Protein AF-A0A5C6ZY28-F1 (afdb_monomer_lite)

pLDDT: mean 78.52, std 18.68, range [32.62, 96.19]

Secondary structure (DSSP, 8-state):
-HHHHHHHHHHHHHHHHHTT------------------S-HHHHHHHHHHT-TT--HHHHHHHHTT---EEEETTEEEEHHHHHHHHHHHHHH-SSHHHHHHHHHHH-GGGGGTS-TTHHHHHHHHHHTT-HHHHHHHHHHT-

Organism: NCBI:txid291190

Foldseek 3Di:
DVVVVVVVVVVVVVVVVPVPPPPPPPPDDDDDDDDDDDDQVLLVVLCVLLPPPPQDLVVQLVVQVVDPDWHDQPSDIDGSNRVSVQLLVLLLVDPALVSSVVSVCVVPVSVPVRADPVSSRSSSVSSNPPHPSVVVVVVVVVD

Radius of gyration: 19.75 Å; chains: 1; bounding box: 32×46×62 Å

Sequence (143 aa):
MKNLFLTIAIVLYSVSITAQMNFRAYKFTYKEAIETVPENRITSYSTKVISNENFKYRAFLRESRKSNEKFQIGLQNLSKKELTKLLRNCARKSKNPEEFKDYLLDSNPEFSNYFSDSHTPVLYSKFNKGTLNQYVTDLMDDW

Structure (mmCIF, N/CA/C/O backbone):
data_AF-A0A5C6ZY28-F1
#
_entry.id   AF-A0A5C6ZY28-F1
#
loop_
_atom_site.group_PDB
_atom_site.id
_atom_site.type_symbol
_atom_site.label_atom_id
_atom_site.label_alt_id
_atom_site.label_comp_id
_atom_site.label_asym_id
_atom_site.label_entity_id
_atom_site.label_seq_id
_atom_site.pdbx_PDB_ins_code
_atom_site.Cartn_x
_atom_site.Cartn_y
_atom_site.Cartn_z
_atom_site.occupancy
_atom_site.B_iso_or_equiv
_atom_site.auth_seq_id
_atom_site.auth_comp_id
_atom_site.auth_asym_id
_atom_site.auth_atom_id
_atom_site.pdbx_PDB_model_num
ATOM 1 N N . MET A 1 1 ? 1.114 31.877 -41.835 1.00 51.50 1 MET A N 1
ATOM 2 C CA . MET A 1 1 ? 0.323 31.943 -40.581 1.00 51.50 1 MET A CA 1
ATOM 3 C C . MET A 1 1 ? -0.156 30.584 -40.058 1.00 51.50 1 MET A C 1
ATOM 5 O O . MET A 1 1 ? -0.199 30.433 -38.850 1.00 51.50 1 MET A O 1
ATOM 9 N N . LYS A 1 2 ? -0.471 29.577 -40.893 1.00 53.59 2 LYS A N 1
ATOM 10 C CA . LYS A 1 2 ? -0.939 28.256 -40.407 1.00 53.59 2 LYS A CA 1
ATOM 11 C C . LYS A 1 2 ? 0.099 27.464 -39.587 1.00 53.59 2 LYS A C 1
ATOM 13 O O . LYS A 1 2 ? -0.265 26.843 -38.599 1.00 53.59 2 LYS A O 1
ATOM 18 N N . ASN A 1 3 ? 1.386 27.573 -39.922 1.00 57.28 3 ASN A N 1
ATOM 19 C CA . ASN A 1 3 ? 2.450 26.832 -39.223 1.00 57.28 3 ASN A CA 1
ATOM 20 C C . ASN A 1 3 ? 2.804 27.412 -37.842 1.00 57.28 3 ASN A C 1
ATOM 22 O O . ASN A 1 3 ? 3.494 26.756 -37.072 1.00 57.28 3 ASN A O 1
ATOM 26 N N . LEU A 1 4 ? 2.329 28.623 -37.528 1.00 61.00 4 LEU A N 1
ATOM 27 C CA . LEU A 1 4 ? 2.628 29.314 -36.270 1.00 61.00 4 LEU A CA 1
ATOM 28 C C . LEU A 1 4 ? 1.713 28.839 -35.129 1.00 61.00 4 LEU A C 1
ATOM 30 O O . LEU A 1 4 ? 2.128 28.765 -33.979 1.00 61.00 4 LEU A O 1
ATOM 34 N N . PHE A 1 5 ? 0.482 28.439 -35.456 1.00 64.88 5 PHE A N 1
ATOM 35 C CA . PHE A 1 5 ? -0.436 27.832 -34.488 1.00 64.88 5 PHE A CA 1
ATOM 36 C C . PHE A 1 5 ? 0.027 26.438 -34.057 1.00 64.88 5 PHE A C 1
ATOM 38 O O . PHE A 1 5 ? -0.111 26.070 -32.893 1.00 64.88 5 PHE A O 1
ATOM 45 N N . LEU A 1 6 ? 0.619 25.682 -34.985 1.00 63.25 6 LEU A N 1
ATOM 46 C CA . LEU A 1 6 ? 1.069 24.315 -34.735 1.00 63.25 6 LEU A CA 1
ATOM 47 C C . LEU A 1 6 ? 2.319 24.292 -33.839 1.00 63.25 6 LEU A C 1
ATOM 49 O O . LEU A 1 6 ? 2.406 23.475 -32.927 1.00 63.25 6 LEU A O 1
ATOM 53 N N . THR A 1 7 ? 3.236 25.249 -34.013 1.00 66.69 7 THR A N 1
ATOM 54 C CA . THR A 1 7 ? 4.394 25.407 -33.119 1.00 66.69 7 THR A CA 1
ATOM 55 C C . THR A 1 7 ? 3.996 25.874 -31.719 1.00 66.69 7 THR A C 1
ATOM 57 O O . THR A 1 7 ? 4.517 25.341 -30.741 1.00 66.69 7 THR A O 1
ATOM 60 N N . ILE A 1 8 ? 3.034 26.795 -31.588 1.00 69.81 8 ILE A N 1
ATOM 61 C CA . ILE A 1 8 ? 2.531 27.232 -30.273 1.00 69.81 8 ILE A CA 1
ATOM 62 C C . ILE A 1 8 ? 1.845 26.075 -29.529 1.00 69.81 8 ILE A C 1
ATOM 64 O O . ILE A 1 8 ? 2.080 25.891 -28.335 1.00 69.81 8 ILE A O 1
ATOM 68 N N . ALA A 1 9 ? 1.050 25.255 -30.224 1.00 66.00 9 ALA A N 1
ATOM 69 C CA . ALA A 1 9 ? 0.365 24.115 -29.615 1.00 66.00 9 ALA A CA 1
ATOM 70 C C . ALA A 1 9 ? 1.341 23.067 -29.046 1.00 66.00 9 ALA A C 1
ATOM 72 O O . ALA A 1 9 ? 1.126 22.567 -27.942 1.00 66.00 9 ALA A O 1
ATOM 73 N N . ILE A 1 10 ? 2.441 22.778 -29.751 1.00 65.94 10 ILE A N 1
ATOM 74 C CA . ILE A 1 10 ? 3.455 21.811 -29.295 1.00 65.94 10 ILE A CA 1
ATOM 75 C C . ILE A 1 10 ? 4.219 22.336 -28.068 1.00 65.94 10 ILE A C 1
ATOM 77 O O . ILE A 1 10 ? 4.478 21.574 -27.136 1.00 65.94 10 ILE A O 1
ATOM 81 N N . VAL A 1 11 ? 4.535 23.635 -28.024 1.00 65.19 11 VAL A N 1
ATOM 82 C CA . VAL A 1 11 ? 5.226 24.251 -26.877 1.00 65.19 11 VAL A CA 1
ATOM 83 C C . VAL A 1 11 ? 4.330 24.289 -25.633 1.00 65.19 11 VAL A C 1
ATOM 85 O O . VAL A 1 11 ? 4.792 24.013 -24.531 1.00 65.19 11 VAL A O 1
ATOM 88 N N . LEU A 1 12 ? 3.031 24.560 -25.779 1.00 59.34 12 LEU A N 1
ATOM 89 C CA . LEU A 1 12 ? 2.099 24.532 -24.642 1.00 59.34 12 LEU A CA 1
ATOM 90 C C . LEU A 1 12 ? 1.881 23.110 -24.094 1.00 59.34 12 LEU A C 1
ATOM 92 O O . LEU A 1 12 ? 1.703 22.928 -22.884 1.00 59.34 12 LEU A O 1
ATOM 96 N N . TYR A 1 13 ? 1.945 22.093 -24.958 1.00 59.31 13 TYR A N 1
ATOM 97 C CA . TYR A 1 13 ? 1.832 20.697 -24.536 1.00 59.31 13 TYR A CA 1
ATOM 98 C C . TYR A 1 13 ? 3.061 20.225 -23.741 1.00 59.31 13 TYR A C 1
ATOM 100 O O . TYR A 1 13 ? 2.911 19.518 -22.745 1.00 59.31 13 TYR A O 1
ATOM 108 N N . SER A 1 14 ? 4.274 20.659 -24.108 1.00 58.69 14 SER A N 1
ATOM 109 C CA . SER A 1 14 ? 5.499 20.267 -23.394 1.00 58.69 14 SER A CA 1
ATOM 110 C C . SER A 1 14 ? 5.625 20.911 -22.008 1.00 58.69 14 SER A C 1
ATOM 112 O O . SER A 1 14 ? 6.071 20.250 -21.070 1.00 58.69 14 SER A O 1
ATOM 114 N N . VAL A 1 15 ? 5.153 22.151 -21.831 1.00 58.56 15 VAL A N 1
ATOM 115 C CA . VAL A 1 15 ? 5.152 22.837 -20.521 1.00 58.56 15 VAL A CA 1
ATOM 116 C C . VAL A 1 15 ? 4.138 22.215 -19.546 1.00 58.56 15 VAL A C 1
ATOM 118 O O . VAL A 1 15 ? 4.344 22.226 -18.333 1.00 58.56 15 VAL A O 1
ATOM 121 N N . SER A 1 16 ? 3.067 21.600 -20.054 1.00 58.09 16 SER A N 1
ATOM 122 C CA . SER A 1 16 ? 2.045 20.964 -19.209 1.00 58.09 16 SER A CA 1
ATOM 123 C C . SER A 1 16 ? 2.537 19.677 -18.529 1.00 58.09 16 SER A C 1
ATOM 125 O O . SER A 1 16 ? 2.075 19.345 -17.438 1.00 58.09 16 SER A O 1
ATOM 127 N N . ILE A 1 17 ? 3.500 18.966 -19.130 1.00 54.75 17 ILE A N 1
ATOM 128 C CA . ILE A 1 17 ? 4.027 17.702 -18.586 1.00 54.75 17 ILE A CA 1
ATOM 129 C C . ILE A 1 17 ? 5.092 17.963 -17.505 1.00 54.75 17 ILE A C 1
ATOM 131 O O . ILE A 1 17 ? 5.210 17.191 -16.554 1.00 54.75 17 ILE A O 1
ATOM 135 N N . THR A 1 18 ? 5.826 19.076 -17.580 1.00 56.66 18 THR A N 1
ATOM 136 C CA . THR A 1 18 ? 6.911 19.391 -16.633 1.00 56.66 18 THR A CA 1
ATOM 137 C C . THR A 1 18 ? 6.448 20.123 -15.368 1.00 56.66 18 THR A C 1
ATOM 139 O O . THR A 1 18 ? 7.155 20.105 -14.361 1.00 56.66 18 THR A O 1
ATOM 142 N N . ALA A 1 19 ? 5.236 20.689 -15.345 1.00 50.66 19 ALA A N 1
ATOM 143 C CA . ALA A 1 19 ? 4.706 21.401 -14.175 1.00 50.66 19 ALA A CA 1
ATOM 144 C C . ALA A 1 19 ? 4.272 20.487 -13.007 1.00 50.66 19 ALA A C 1
ATOM 146 O O . ALA A 1 19 ? 4.043 20.971 -11.899 1.00 50.66 19 ALA A O 1
ATOM 147 N N . GLN A 1 20 ? 4.186 19.167 -13.211 1.00 46.69 20 GLN A N 1
ATOM 148 C CA . GLN A 1 20 ? 3.890 18.202 -12.141 1.00 46.69 20 GLN A CA 1
ATOM 149 C C . GLN A 1 20 ? 5.143 17.519 -11.571 1.00 46.69 20 GLN A C 1
ATOM 151 O O . GLN A 1 20 ? 5.070 16.401 -11.048 1.00 46.69 20 GLN A O 1
ATOM 156 N N . MET A 1 21 ? 6.293 18.202 -11.593 1.00 42.75 21 MET A N 1
ATOM 157 C CA . MET A 1 21 ? 7.402 17.864 -10.700 1.00 42.75 21 MET A CA 1
ATOM 158 C C . MET A 1 21 ? 6.987 18.176 -9.260 1.00 42.75 21 MET A C 1
ATOM 160 O O . MET A 1 21 ? 7.207 19.257 -8.723 1.00 42.75 21 MET A O 1
ATOM 164 N N . ASN A 1 22 ? 6.331 17.197 -8.643 1.00 45.22 22 ASN A N 1
ATOM 165 C CA . ASN A 1 22 ? 6.017 17.179 -7.227 1.00 45.22 22 ASN A CA 1
ATOM 166 C C . ASN A 1 22 ? 7.328 17.279 -6.441 1.00 45.22 22 ASN A C 1
ATOM 168 O O . ASN A 1 22 ? 7.984 16.270 -6.184 1.00 45.22 22 ASN A O 1
ATOM 172 N N . PHE A 1 23 ? 7.693 18.492 -6.035 1.00 42.88 23 PHE A N 1
ATOM 173 C CA . PHE A 1 23 ? 8.719 18.718 -5.032 1.00 42.88 23 PHE A CA 1
ATOM 174 C C . PHE A 1 23 ? 8.204 18.151 -3.702 1.00 42.88 23 PHE A C 1
ATOM 176 O O . PHE A 1 23 ? 7.551 18.829 -2.908 1.00 42.88 23 PHE A O 1
ATOM 183 N N . ARG A 1 24 ? 8.433 16.854 -3.470 1.00 48.75 24 ARG A N 1
ATOM 184 C CA . ARG A 1 24 ? 8.270 16.241 -2.152 1.00 48.75 24 ARG A CA 1
ATOM 185 C C . ARG A 1 24 ? 9.438 16.700 -1.291 1.00 48.75 24 ARG A C 1
ATOM 187 O O . ARG A 1 24 ? 10.462 16.032 -1.211 1.00 48.75 24 ARG A O 1
ATOM 194 N N . ALA A 1 25 ? 9.269 17.843 -0.636 1.00 39.06 25 ALA A N 1
ATOM 195 C CA . ALA A 1 25 ? 10.118 18.223 0.480 1.00 39.06 25 ALA A CA 1
ATOM 196 C C . ALA A 1 25 ? 9.875 17.228 1.627 1.00 39.06 25 ALA A C 1
ATOM 198 O O . ALA A 1 25 ? 8.923 17.363 2.400 1.00 39.06 25 ALA A O 1
ATOM 199 N N . TYR A 1 26 ? 10.706 16.191 1.714 1.00 45.72 26 TYR A N 1
ATOM 200 C CA . TYR A 1 26 ? 10.765 15.341 2.893 1.00 45.72 26 TYR A CA 1
ATOM 201 C C . TYR A 1 26 ? 11.290 16.198 4.048 1.00 45.72 26 TYR A C 1
ATOM 203 O O . TYR A 1 26 ? 12.468 16.543 4.093 1.00 45.72 26 TYR A O 1
ATOM 211 N N . LYS A 1 27 ? 10.416 16.574 4.989 1.00 36.22 27 LYS A N 1
ATOM 212 C CA . LYS A 1 27 ? 10.864 17.106 6.281 1.00 36.22 27 LYS A CA 1
ATOM 213 C C . LYS A 1 27 ? 11.521 15.961 7.048 1.00 36.22 27 LYS A C 1
ATOM 215 O O . LYS A 1 27 ? 10.850 15.214 7.754 1.00 36.22 27 LYS A O 1
ATOM 220 N N . PHE A 1 28 ? 12.828 15.810 6.871 1.00 38.56 28 PHE A N 1
ATOM 221 C CA . PHE A 1 28 ? 13.654 14.925 7.677 1.00 38.56 28 PHE A CA 1
ATOM 222 C C . PHE A 1 28 ? 13.811 15.579 9.052 1.00 38.56 28 PHE A C 1
ATOM 224 O O . PHE A 1 28 ? 14.417 16.639 9.180 1.00 38.56 28 PHE A O 1
ATOM 231 N N . THR A 1 29 ? 13.186 15.018 10.083 1.00 32.62 29 THR A N 1
ATOM 232 C CA . THR A 1 29 ? 13.426 15.433 11.470 1.00 32.62 29 THR A CA 1
ATOM 233 C C . THR A 1 29 ? 14.187 14.304 12.139 1.00 32.62 29 THR A C 1
ATOM 235 O O . THR A 1 29 ? 13.611 13.253 12.406 1.00 32.62 29 THR A O 1
ATOM 238 N N . TYR A 1 30 ? 15.486 14.513 12.361 1.00 35.75 30 TYR A N 1
ATOM 239 C CA . TYR A 1 30 ? 16.325 13.594 13.122 1.00 35.75 30 TYR A CA 1
ATOM 240 C C . TYR A 1 30 ? 15.801 13.549 14.559 1.00 35.75 30 TYR A C 1
ATOM 242 O O . TYR A 1 30 ? 15.873 14.535 15.293 1.00 35.75 30 TYR A O 1
ATOM 250 N N . LYS A 1 31 ? 15.216 12.419 14.947 1.00 38.47 31 LYS A N 1
ATOM 251 C CA . LYS A 1 31 ? 15.071 12.049 16.350 1.00 38.47 31 LYS A CA 1
ATOM 252 C C . LYS A 1 31 ? 15.690 10.678 16.506 1.00 38.47 31 LYS A C 1
ATOM 254 O O . LYS A 1 31 ? 15.102 9.672 16.123 1.00 38.47 31 LYS A O 1
ATOM 259 N N . GLU A 1 32 ? 16.906 10.699 17.021 1.00 45.56 32 GLU A N 1
ATOM 260 C CA . GLU A 1 32 ? 17.618 9.539 17.521 1.00 45.56 32 GLU A CA 1
ATOM 261 C C . GLU A 1 32 ? 16.780 8.903 18.636 1.00 45.56 32 GLU A C 1
ATOM 263 O O . GLU A 1 32 ? 16.515 9.521 19.666 1.00 45.56 32 GLU A O 1
ATOM 268 N N . ALA A 1 33 ? 16.302 7.689 18.392 1.00 38.19 33 ALA A N 1
ATOM 269 C CA . ALA A 1 33 ? 15.808 6.795 19.425 1.00 38.19 33 ALA A CA 1
ATOM 270 C C . ALA A 1 33 ? 16.120 5.372 18.959 1.00 38.19 33 ALA A C 1
ATOM 272 O O . ALA A 1 33 ? 15.462 4.824 18.075 1.00 38.19 33 ALA A O 1
ATOM 273 N N . ILE A 1 34 ? 17.200 4.825 19.511 1.00 52.12 34 ILE A N 1
ATOM 274 C CA . ILE A 1 34 ? 17.527 3.407 19.435 1.00 52.12 34 ILE A CA 1
ATOM 275 C C . ILE A 1 34 ? 16.631 2.727 20.469 1.00 52.12 34 ILE A C 1
ATOM 277 O O . ILE A 1 34 ? 16.867 2.870 21.666 1.00 52.12 34 ILE A O 1
ATOM 281 N N . GLU A 1 35 ? 15.608 2.002 20.022 1.00 39.97 35 GLU A N 1
ATOM 282 C CA . GLU A 1 35 ? 14.834 1.105 20.882 1.00 39.97 35 GLU A CA 1
ATOM 283 C C . GLU A 1 35 ? 14.735 -0.287 20.240 1.00 39.97 35 GLU A C 1
ATOM 285 O O . GLU A 1 35 ? 14.261 -0.461 19.120 1.00 39.97 35 GLU A O 1
ATOM 290 N N . THR A 1 36 ? 15.299 -1.242 20.984 1.00 39.03 36 THR A N 1
ATOM 291 C CA . THR A 1 36 ? 15.156 -2.707 20.975 1.00 39.03 36 THR A CA 1
ATOM 292 C C . THR A 1 36 ? 14.255 -3.330 19.903 1.00 39.03 36 THR A C 1
ATOM 294 O O . THR A 1 36 ? 13.049 -3.122 19.900 1.00 39.03 36 THR A O 1
ATOM 297 N N . VAL A 1 37 ? 14.849 -4.195 19.063 1.00 43.44 37 VAL A N 1
ATOM 298 C CA . VAL A 1 37 ? 14.192 -5.018 18.028 1.00 43.44 37 VAL A CA 1
ATOM 299 C C . VAL A 1 37 ? 13.030 -5.823 18.631 1.00 43.44 37 VAL A C 1
ATOM 301 O O . VAL A 1 37 ? 13.274 -6.841 19.284 1.00 43.44 37 VAL A O 1
ATOM 304 N N . PRO A 1 38 ? 11.765 -5.418 18.423 1.00 45.44 38 PRO A N 1
ATOM 305 C CA . PRO A 1 38 ? 10.621 -6.233 18.775 1.00 45.44 38 PRO A CA 1
ATOM 306 C C . PRO A 1 38 ? 10.299 -7.124 17.572 1.00 45.44 38 PRO A C 1
ATOM 308 O O . PRO A 1 38 ? 10.555 -6.755 16.425 1.00 45.44 38 PRO A O 1
ATOM 311 N N . GLU A 1 39 ? 9.696 -8.280 17.832 1.00 52.59 39 GLU A N 1
ATOM 312 C CA . GLU A 1 39 ? 8.937 -9.072 16.860 1.00 52.59 39 GLU A CA 1
ATOM 313 C C . GLU A 1 39 ? 8.378 -8.191 15.725 1.00 52.59 39 GLU A C 1
ATOM 315 O O . GLU A 1 39 ? 7.680 -7.205 15.987 1.00 52.59 39 GLU A O 1
ATOM 320 N N . ASN A 1 40 ? 8.780 -8.477 14.480 1.00 71.56 40 ASN A N 1
ATOM 321 C CA . ASN A 1 40 ? 8.686 -7.548 13.354 1.00 71.56 40 ASN A CA 1
ATOM 322 C C . ASN A 1 40 ? 7.231 -7.078 13.142 1.00 71.56 40 ASN A C 1
ATOM 324 O O . ASN A 1 40 ? 6.418 -7.739 12.493 1.00 71.56 40 ASN A O 1
ATOM 328 N N . ARG A 1 41 ? 6.881 -5.914 13.711 1.00 77.62 41 ARG A N 1
ATOM 329 C CA . ARG A 1 41 ? 5.514 -5.357 13.701 1.00 77.62 41 ARG A CA 1
ATOM 330 C C . ARG A 1 41 ? 4.987 -5.154 12.280 1.00 77.62 41 ARG A C 1
ATOM 332 O O . ARG A 1 41 ? 3.781 -5.136 12.055 1.00 77.62 41 ARG A O 1
ATOM 339 N N . ILE A 1 42 ? 5.877 -5.006 11.303 1.00 82.00 42 ILE A N 1
ATOM 340 C CA . ILE A 1 42 ? 5.508 -4.859 9.892 1.00 82.00 42 ILE A CA 1
ATOM 341 C C . ILE A 1 42 ? 5.171 -6.222 9.288 1.00 82.00 42 ILE A C 1
ATOM 343 O O . ILE A 1 42 ? 4.222 -6.331 8.507 1.00 82.00 42 ILE A O 1
ATOM 347 N N . THR A 1 43 ? 5.856 -7.283 9.712 1.00 80.38 43 THR A N 1
ATOM 348 C CA . THR A 1 43 ? 5.446 -8.657 9.410 1.00 80.38 43 THR A CA 1
ATOM 349 C C . THR A 1 43 ? 4.059 -8.938 9.985 1.00 80.38 43 THR A C 1
ATOM 351 O O . THR A 1 43 ? 3.189 -9.384 9.249 1.00 80.38 43 THR A O 1
ATOM 354 N N . SER A 1 44 ? 3.767 -8.575 11.240 1.00 84.56 44 SER A N 1
ATOM 355 C CA . SER A 1 44 ? 2.414 -8.778 11.792 1.00 84.56 44 SER A CA 1
ATOM 356 C C . SER A 1 44 ? 1.343 -7.935 11.082 1.00 84.56 44 SER A C 1
ATOM 358 O O . SER A 1 44 ? 0.235 -8.418 10.828 1.00 84.56 44 SER A O 1
ATOM 360 N N . TYR A 1 45 ? 1.675 -6.704 10.674 1.00 90.81 45 TYR A N 1
ATOM 361 C CA . TYR A 1 45 ? 0.813 -5.877 9.826 1.00 90.81 45 TYR A CA 1
ATOM 362 C C . TYR A 1 45 ? 0.516 -6.551 8.479 1.00 90.81 45 TYR A C 1
ATOM 364 O O . TYR A 1 45 ? -0.651 -6.656 8.093 1.00 90.81 45 TYR A O 1
ATOM 372 N N . SER A 1 46 ? 1.550 -7.001 7.764 1.00 89.00 46 SER A N 1
ATOM 373 C CA . SER A 1 46 ? 1.401 -7.612 6.439 1.00 89.00 46 SER A CA 1
ATOM 374 C C . SER A 1 46 ? 0.646 -8.933 6.518 1.00 89.00 46 SER A C 1
ATOM 376 O O . SER A 1 46 ? -0.320 -9.106 5.778 1.00 89.00 46 SER A O 1
ATOM 378 N N . THR A 1 47 ? 0.963 -9.790 7.491 1.00 86.94 47 THR A N 1
ATOM 379 C CA . THR A 1 47 ? 0.218 -11.024 7.769 1.00 86.94 47 THR A CA 1
ATOM 380 C C . THR A 1 47 ? -1.260 -10.742 8.027 1.00 86.94 47 THR A C 1
ATOM 382 O O . THR A 1 47 ? -2.105 -11.414 7.447 1.00 86.94 47 THR A O 1
ATOM 385 N N . LYS A 1 48 ? -1.606 -9.711 8.815 1.00 90.25 48 LYS A N 1
ATOM 386 C CA . LYS A 1 48 ? -3.008 -9.327 9.073 1.00 90.25 48 LYS A CA 1
ATOM 387 C C . LYS A 1 48 ? -3.753 -8.877 7.812 1.00 90.25 48 LYS A C 1
ATOM 389 O O . LYS A 1 48 ? -4.959 -9.088 7.701 1.00 90.25 48 LYS A O 1
ATOM 394 N N . VAL A 1 49 ? -3.074 -8.204 6.884 1.00 92.62 49 VAL A N 1
ATOM 395 C CA . VAL A 1 49 ? -3.679 -7.817 5.600 1.00 92.62 49 VAL A CA 1
ATOM 396 C C . VAL A 1 49 ? -3.863 -9.042 4.705 1.00 92.62 49 VAL A C 1
ATOM 398 O O . VAL A 1 49 ? -4.930 -9.209 4.116 1.00 92.62 49 VAL A O 1
ATOM 401 N N . ILE A 1 50 ? -2.839 -9.892 4.624 1.00 91.19 50 ILE A N 1
ATOM 402 C CA . ILE A 1 50 ? -2.809 -11.089 3.779 1.00 91.19 50 ILE A CA 1
ATOM 403 C C . ILE A 1 50 ? -3.882 -12.092 4.211 1.00 91.19 50 ILE A C 1
ATOM 405 O O . ILE A 1 50 ? -4.658 -12.542 3.368 1.00 91.19 50 ILE A O 1
ATOM 409 N N . SER A 1 51 ? -3.989 -12.373 5.513 1.00 91.56 51 SER A N 1
ATOM 410 C CA . SER A 1 51 ? -4.954 -13.329 6.069 1.00 91.56 51 SER A CA 1
ATOM 411 C C . SER A 1 51 ? -6.408 -12.853 6.012 1.00 91.56 51 SER A C 1
ATOM 413 O O . SER A 1 51 ? -7.328 -13.643 6.199 1.00 91.56 51 SER A O 1
ATOM 415 N N . ASN A 1 52 ? -6.653 -11.570 5.728 1.00 92.06 52 ASN A N 1
ATOM 416 C CA . ASN A 1 52 ? -8.005 -11.052 5.572 1.00 92.06 52 ASN A CA 1
ATOM 417 C C . ASN A 1 52 ? -8.534 -11.341 4.160 1.00 92.06 52 ASN A C 1
ATOM 419 O O . ASN A 1 52 ? -8.328 -10.555 3.229 1.00 92.06 52 ASN A O 1
ATOM 423 N N . GLU A 1 53 ? -9.241 -12.457 3.990 1.00 88.94 53 GLU A N 1
ATOM 424 C CA . GLU A 1 53 ? -9.863 -12.868 2.722 1.00 88.94 53 GLU A CA 1
ATOM 425 C C . GLU A 1 53 ? -10.717 -11.748 2.108 1.00 88.94 53 GLU A C 1
ATOM 427 O O . GLU A 1 53 ? -10.512 -11.360 0.955 1.00 88.94 53 GLU A O 1
ATOM 432 N N . ASN A 1 54 ? -11.566 -11.126 2.930 1.00 89.75 54 ASN A N 1
ATOM 433 C CA . ASN A 1 54 ? -12.507 -10.073 2.549 1.00 89.75 54 ASN A CA 1
ATOM 434 C C . ASN A 1 54 ? -11.953 -8.658 2.767 1.00 89.75 54 ASN A C 1
ATOM 436 O O . ASN A 1 54 ? -12.675 -7.743 3.183 1.00 89.75 54 ASN A O 1
ATOM 440 N N . PHE A 1 55 ? -10.666 -8.457 2.481 1.00 93.19 55 PHE A N 1
ATOM 441 C CA . PHE A 1 55 ? -10.003 -7.173 2.677 1.00 93.19 55 PHE A CA 1
ATOM 442 C C . PHE A 1 55 ? -10.708 -6.033 1.923 1.00 93.19 55 PHE A C 1
ATOM 444 O O . PHE A 1 55 ? -10.772 -6.000 0.692 1.00 93.19 55 PHE A O 1
ATOM 451 N N . LYS A 1 56 ? -11.202 -5.047 2.681 1.00 93.12 56 LYS A N 1
ATOM 452 C CA . LYS A 1 56 ? -11.802 -3.810 2.162 1.00 93.12 56 LYS A CA 1
ATOM 453 C C . LYS A 1 56 ? -10.950 -2.619 2.578 1.00 93.12 56 LYS A C 1
ATOM 455 O O . LYS A 1 56 ? -11.043 -2.160 3.717 1.00 93.12 56 LYS A O 1
ATOM 460 N N . TYR A 1 57 ? -10.192 -2.051 1.636 1.00 94.50 57 TYR A N 1
ATOM 461 C CA . TYR A 1 57 ? -9.279 -0.925 1.893 1.00 94.50 57 TYR A CA 1
ATOM 462 C C . TYR A 1 57 ? -9.921 0.220 2.695 1.00 94.50 57 TYR A C 1
ATOM 464 O O . TYR A 1 57 ? -9.332 0.708 3.654 1.00 94.50 57 TYR A O 1
ATOM 472 N N . ARG A 1 58 ? -11.147 0.646 2.348 1.00 93.56 58 ARG A N 1
ATOM 473 C CA . ARG A 1 58 ? -11.823 1.755 3.051 1.00 93.56 58 ARG A CA 1
ATOM 474 C C . ARG A 1 58 ? -12.123 1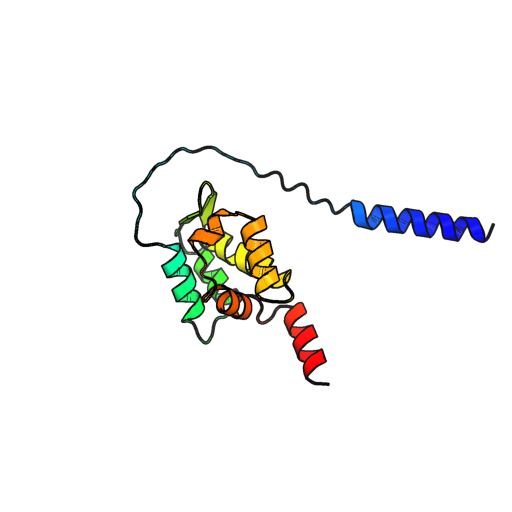.434 4.520 1.00 93.56 58 ARG A C 1
ATOM 476 O O . ARG A 1 58 ? -12.006 2.326 5.359 1.00 93.56 58 ARG A O 1
ATOM 483 N N . ALA A 1 59 ? -12.502 0.190 4.821 1.00 93.94 59 ALA A N 1
ATOM 484 C CA . ALA A 1 59 ? -12.760 -0.262 6.187 1.00 93.94 59 ALA A CA 1
ATOM 485 C C . ALA A 1 59 ? -11.447 -0.358 6.974 1.00 93.94 59 ALA A C 1
ATOM 487 O O . ALA A 1 59 ? -11.312 0.276 8.019 1.00 93.94 59 ALA A O 1
ATOM 488 N N . PHE A 1 60 ? -10.440 -1.017 6.397 1.00 95.44 60 PHE A N 1
ATOM 489 C CA . PHE A 1 60 ? -9.118 -1.151 7.004 1.00 95.44 60 PHE A CA 1
ATOM 490 C C . PHE A 1 60 ? -8.452 0.212 7.259 1.00 95.44 60 PHE A C 1
ATOM 492 O O . PHE A 1 60 ? -7.901 0.462 8.329 1.00 95.44 60 PHE A O 1
ATOM 499 N N . LEU A 1 61 ? -8.579 1.162 6.324 1.00 95.94 61 LEU A N 1
ATOM 500 C CA . LEU A 1 61 ? -8.095 2.529 6.511 1.00 95.94 61 LEU A CA 1
ATOM 501 C C . LEU A 1 61 ? -8.822 3.235 7.665 1.00 95.94 61 LEU A C 1
ATOM 503 O O . LEU A 1 61 ? -8.191 3.982 8.410 1.00 95.94 61 LEU A O 1
ATOM 507 N N . ARG A 1 62 ? -10.133 3.029 7.832 1.00 95.31 62 ARG A N 1
ATOM 508 C CA . ARG A 1 62 ? -10.896 3.622 8.941 1.00 95.31 62 ARG A CA 1
ATOM 509 C C . ARG A 1 62 ? -10.407 3.099 10.291 1.00 95.31 62 ARG A C 1
ATOM 511 O O . ARG A 1 62 ? -10.223 3.903 11.198 1.00 95.31 62 ARG A O 1
ATOM 518 N N . GLU A 1 63 ? -10.147 1.800 10.401 1.00 94.44 63 GLU A N 1
ATOM 519 C CA . GLU A 1 63 ? -9.550 1.189 11.596 1.00 94.44 63 GLU A CA 1
ATOM 520 C C . GLU A 1 63 ? -8.132 1.704 11.842 1.00 94.44 63 GLU A C 1
ATOM 522 O O . GLU A 1 63 ? -7.802 2.106 12.954 1.00 94.44 63 GLU A O 1
ATOM 527 N N . SER A 1 64 ? -7.315 1.802 10.789 1.00 93.19 64 SER A N 1
ATOM 528 C CA . SER A 1 64 ? -5.934 2.281 10.903 1.00 93.19 64 SER A CA 1
ATOM 529 C C . SER A 1 64 ? -5.822 3.704 11.456 1.00 93.19 64 SER A C 1
ATOM 531 O O . SER A 1 64 ? -4.830 4.027 12.096 1.00 93.19 64 SER A O 1
ATOM 533 N N . ARG A 1 65 ? -6.840 4.553 11.244 1.00 93.44 65 ARG A N 1
ATOM 534 C CA . ARG A 1 65 ? -6.892 5.921 11.789 1.00 93.44 65 ARG A CA 1
ATOM 535 C C . ARG A 1 65 ? -7.139 5.961 13.294 1.00 93.44 65 ARG A C 1
ATOM 537 O O . ARG A 1 65 ? -6.825 6.973 13.903 1.00 93.44 65 ARG A O 1
ATOM 544 N N . LYS A 1 66 ? -7.750 4.914 13.855 1.00 94.25 66 LYS A N 1
ATOM 545 C CA . LYS A 1 66 ? -8.026 4.793 15.292 1.00 94.25 66 LYS A CA 1
ATOM 546 C C . LYS A 1 66 ? -6.867 4.144 16.051 1.00 94.25 66 LYS A C 1
ATOM 548 O O . LYS A 1 66 ? -6.862 4.165 17.273 1.00 94.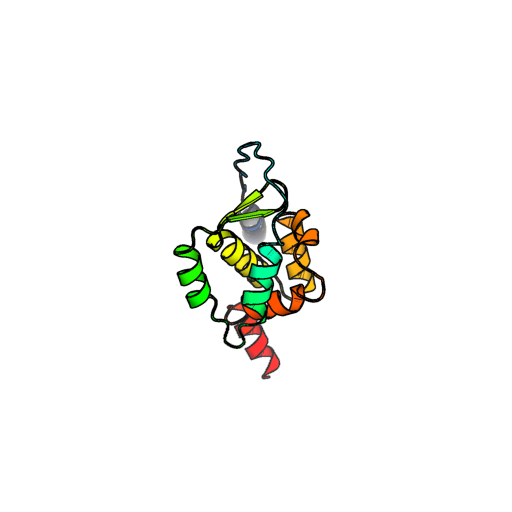25 66 LYS A O 1
ATOM 553 N N . SER A 1 67 ? -5.928 3.532 15.332 1.00 91.88 67 SER A N 1
ATOM 554 C CA . SER A 1 67 ? -4.771 2.868 15.920 1.00 91.88 67 SER A CA 1
ATOM 555 C C . SER A 1 67 ? -3.647 3.869 16.189 1.00 91.88 67 SER A C 1
ATOM 557 O O . SER A 1 67 ? -3.347 4.716 15.348 1.00 91.88 67 SER A O 1
ATOM 559 N N . ASN A 1 68 ? -2.996 3.713 17.342 1.00 91.50 68 ASN A N 1
ATOM 560 C CA . ASN A 1 68 ? -1.777 4.435 17.710 1.00 91.50 68 ASN A CA 1
ATOM 561 C C . ASN A 1 68 ? -0.500 3.663 17.323 1.00 91.50 68 ASN A C 1
ATOM 563 O O . ASN A 1 68 ? 0.599 4.066 17.700 1.00 91.50 68 ASN A O 1
ATOM 567 N N . GLU A 1 69 ? -0.632 2.553 16.586 1.00 91.19 69 GLU A N 1
ATOM 568 C CA . GLU A 1 69 ? 0.505 1.766 16.108 1.00 91.19 69 GLU A CA 1
ATOM 569 C C . GLU A 1 69 ? 1.402 2.596 15.180 1.00 91.19 69 GLU A C 1
ATOM 571 O O . GLU A 1 69 ? 0.937 3.239 14.227 1.00 91.19 69 GLU A O 1
ATOM 576 N N . LYS A 1 70 ? 2.707 2.516 15.448 1.00 90.62 70 LYS A N 1
ATOM 577 C CA . LYS A 1 70 ? 3.777 3.088 14.635 1.00 90.62 70 LYS A CA 1
ATOM 578 C C . LYS A 1 70 ? 4.746 1.989 14.210 1.00 90.62 70 LYS A C 1
ATOM 580 O O . LYS A 1 70 ? 4.995 1.048 14.965 1.00 90.62 70 LYS A O 1
ATOM 585 N N . PHE A 1 71 ? 5.273 2.144 13.006 1.00 89.44 71 PHE A N 1
ATOM 586 C CA . PHE A 1 71 ? 6.182 1.232 12.333 1.00 89.44 71 PHE A CA 1
ATOM 587 C C . PHE A 1 71 ? 7.461 1.994 12.015 1.00 89.44 71 PHE A C 1
ATOM 589 O O . PHE A 1 71 ? 7.411 3.006 11.312 1.00 89.44 71 PHE A O 1
ATOM 596 N N . GLN A 1 72 ? 8.579 1.512 12.543 1.00 89.56 72 GLN A N 1
ATOM 597 C CA . GLN A 1 72 ? 9.896 2.034 12.217 1.00 89.56 72 GLN A CA 1
ATOM 598 C C . GLN A 1 72 ? 10.455 1.246 11.033 1.00 89.56 72 GLN A C 1
ATOM 600 O O . GLN A 1 72 ? 10.532 0.022 11.087 1.00 89.56 72 GLN A O 1
ATOM 605 N N . ILE A 1 73 ? 10.788 1.948 9.952 1.00 86.44 73 ILE A N 1
ATOM 606 C CA . ILE A 1 73 ? 11.270 1.380 8.687 1.00 86.44 73 ILE A CA 1
ATOM 607 C C . ILE A 1 73 ? 12.547 2.121 8.323 1.00 86.44 73 ILE A C 1
ATOM 609 O O . ILE A 1 73 ? 12.510 3.214 7.745 1.00 86.44 73 ILE A O 1
ATOM 613 N N . GLY A 1 74 ? 13.672 1.563 8.765 1.00 84.88 74 GLY A N 1
ATOM 614 C CA . GLY A 1 74 ? 14.940 2.282 8.830 1.00 84.88 74 GLY A CA 1
ATOM 615 C C . GLY A 1 74 ? 14.805 3.535 9.692 1.00 84.88 74 GLY A C 1
ATOM 616 O O . GLY A 1 74 ? 14.486 3.460 10.879 1.00 84.88 74 GLY A O 1
ATOM 617 N N . LEU A 1 75 ? 14.996 4.700 9.071 1.00 82.75 75 LEU A N 1
ATOM 618 C CA . LEU A 1 75 ? 14.908 6.009 9.730 1.00 82.75 75 LEU A CA 1
ATOM 619 C C . LEU A 1 75 ? 13.495 6.618 9.713 1.00 82.75 75 LEU A C 1
ATOM 621 O O . LEU A 1 75 ? 13.265 7.667 10.314 1.00 82.75 75 LEU A O 1
ATOM 625 N N . GLN A 1 76 ? 12.539 5.998 9.014 1.00 86.50 76 GLN A N 1
ATOM 626 C CA . GLN A 1 76 ? 11.175 6.512 8.913 1.00 86.50 76 GLN A CA 1
ATOM 627 C C . GLN A 1 76 ? 10.280 5.922 10.000 1.00 86.50 76 GLN A C 1
ATOM 629 O O . GLN A 1 76 ? 10.239 4.712 10.190 1.00 86.50 76 GLN A O 1
ATOM 634 N N . ASN A 1 77 ? 9.493 6.779 10.650 1.00 90.44 77 ASN A N 1
ATOM 635 C CA . ASN A 1 77 ? 8.430 6.370 11.562 1.00 90.44 77 ASN A CA 1
ATOM 636 C C . ASN A 1 77 ? 7.072 6.619 10.908 1.00 90.44 77 ASN A C 1
ATOM 638 O O . ASN A 1 77 ? 6.651 7.765 10.761 1.00 90.44 77 ASN A O 1
ATOM 642 N N . LEU A 1 78 ? 6.381 5.545 10.533 1.00 91.69 78 LEU A N 1
ATOM 643 C CA . LEU A 1 78 ? 5.078 5.599 9.879 1.00 91.69 78 LEU A CA 1
ATOM 644 C C . LEU A 1 78 ? 3.983 5.144 10.838 1.00 91.69 78 LEU A C 1
ATOM 646 O O . LEU A 1 78 ? 4.061 4.073 11.432 1.00 91.69 78 LEU A O 1
ATOM 650 N N . SER A 1 79 ? 2.907 5.911 10.959 1.00 94.75 79 SER A N 1
ATOM 651 C CA . SER A 1 79 ? 1.676 5.406 11.571 1.00 94.75 79 SER A CA 1
ATOM 652 C C . SER A 1 79 ? 1.045 4.308 10.710 1.00 94.75 79 SER A C 1
ATOM 654 O O . SER A 1 79 ? 1.216 4.267 9.487 1.00 94.75 79 SER A O 1
ATOM 656 N N . LYS A 1 80 ? 0.203 3.462 11.313 1.00 95.06 80 LYS A N 1
ATOM 657 C CA . LYS A 1 80 ? -0.597 2.462 10.577 1.00 95.06 80 LYS A CA 1
ATOM 658 C C . LYS A 1 80 ? -1.362 3.053 9.404 1.00 95.06 80 LYS A C 1
ATOM 660 O O . LYS A 1 80 ? -1.441 2.453 8.333 1.00 95.06 80 LYS A O 1
ATOM 665 N N . LYS A 1 81 ? -1.913 4.249 9.597 1.00 95.94 81 LYS A N 1
ATOM 666 C CA . LYS A 1 81 ? -2.613 5.016 8.565 1.00 95.94 81 LYS A CA 1
ATOM 667 C C . LYS A 1 81 ? -1.689 5.387 7.406 1.00 95.94 81 LYS A C 1
ATOM 669 O O . LYS A 1 81 ? -2.104 5.278 6.253 1.00 95.94 81 LYS A O 1
ATOM 674 N N . GLU A 1 82 ? -0.485 5.868 7.696 1.00 95.69 82 GLU A N 1
ATOM 675 C CA . GLU A 1 82 ? 0.485 6.281 6.676 1.00 95.69 82 GLU A CA 1
ATOM 676 C C . GLU A 1 82 ? 0.986 5.086 5.879 1.00 95.69 82 GLU A C 1
ATOM 678 O O . GLU A 1 82 ? 0.904 5.130 4.654 1.00 95.69 82 GLU A O 1
ATOM 683 N N . LEU A 1 83 ? 1.359 3.993 6.548 1.00 95.31 83 LEU A N 1
ATOM 684 C CA . LEU A 1 83 ? 1.761 2.751 5.887 1.00 95.31 83 LEU A CA 1
ATOM 685 C C . LEU A 1 83 ? 0.647 2.211 4.974 1.00 95.31 83 LEU A C 1
ATOM 687 O O . LEU A 1 83 ? 0.872 1.924 3.803 1.00 95.31 83 LEU A O 1
ATOM 691 N N . THR A 1 84 ? -0.593 2.180 5.471 1.00 96.19 84 THR A N 1
ATOM 692 C CA . THR A 1 84 ? -1.767 1.736 4.696 1.00 96.19 84 THR A CA 1
ATOM 693 C C . THR A 1 84 ? -2.000 2.591 3.447 1.00 96.19 84 THR A C 1
ATOM 695 O O . THR A 1 84 ? -2.348 2.075 2.383 1.00 96.19 84 THR A O 1
ATOM 698 N N . LYS A 1 85 ? -1.830 3.914 3.553 1.00 95.94 85 LYS A N 1
ATOM 699 C CA . LYS A 1 85 ? -1.952 4.822 2.405 1.00 95.94 85 LYS A CA 1
ATOM 700 C C . LYS A 1 85 ? -0.796 4.667 1.429 1.00 95.94 85 LYS A C 1
ATOM 702 O O . LYS A 1 85 ? -1.032 4.744 0.228 1.00 95.94 85 LYS A O 1
ATOM 707 N N . LEU A 1 86 ? 0.421 4.492 1.936 1.00 95.50 86 LEU A N 1
ATOM 708 C CA . LEU A 1 86 ? 1.618 4.293 1.132 1.00 95.50 86 LEU A CA 1
ATOM 709 C C . LEU A 1 86 ? 1.450 3.046 0.261 1.00 95.50 86 LEU A C 1
ATOM 711 O O . LEU A 1 86 ? 1.490 3.171 -0.958 1.00 95.50 86 LEU A O 1
ATOM 715 N N . LEU A 1 87 ? 1.087 1.909 0.862 1.00 95.25 87 LEU A N 1
ATOM 716 C CA . LEU A 1 87 ? 0.808 0.661 0.145 1.00 95.25 87 LEU A CA 1
ATOM 717 C C . LEU A 1 87 ? -0.292 0.835 -0.913 1.00 95.25 87 LEU A C 1
ATOM 719 O O . LEU A 1 87 ? -0.106 0.467 -2.070 1.00 95.25 87 LEU A O 1
ATOM 723 N N . ARG A 1 88 ? -1.417 1.484 -0.578 1.00 95.94 88 ARG A N 1
ATOM 724 C CA . ARG A 1 88 ? -2.468 1.770 -1.574 1.00 95.94 88 ARG A CA 1
ATOM 725 C C . ARG A 1 88 ? -1.970 2.654 -2.715 1.00 95.94 88 ARG A C 1
ATOM 727 O O . ARG A 1 88 ? -2.396 2.472 -3.851 1.00 95.94 88 ARG A O 1
ATOM 734 N N . ASN A 1 89 ? -1.141 3.649 -2.422 1.00 94.81 89 ASN A N 1
ATOM 735 C CA . ASN A 1 89 ? -0.638 4.574 -3.430 1.00 94.81 89 ASN A CA 1
ATOM 736 C C . ASN A 1 89 ? 0.359 3.899 -4.370 1.00 94.81 89 ASN A C 1
ATOM 738 O O . ASN A 1 89 ? 0.269 4.146 -5.568 1.00 94.81 89 ASN A O 1
ATOM 742 N N . CYS A 1 90 ? 1.252 3.051 -3.855 1.00 94.44 90 CYS A N 1
ATOM 743 C CA . CYS A 1 90 ? 2.132 2.242 -4.694 1.00 94.44 90 CYS A CA 1
ATOM 744 C C . CYS A 1 90 ? 1.288 1.316 -5.575 1.00 94.44 90 CYS A C 1
ATOM 746 O O . CYS A 1 90 ? 1.384 1.400 -6.794 1.00 94.44 90 CYS A O 1
ATOM 748 N N . ALA A 1 91 ? 0.342 0.563 -4.999 1.00 94.69 91 ALA A N 1
ATOM 749 C CA . ALA A 1 91 ? -0.499 -0.364 -5.762 1.00 94.69 91 ALA A CA 1
ATOM 750 C C . ALA A 1 91 ? -1.276 0.336 -6.889 1.00 94.69 91 ALA A C 1
ATOM 752 O O . ALA A 1 91 ? -1.311 -0.147 -8.010 1.00 94.69 91 ALA A O 1
ATOM 753 N N . ARG A 1 92 ? -1.822 1.532 -6.632 1.00 92.75 92 ARG A N 1
ATOM 754 C CA . ARG A 1 92 ? -2.517 2.344 -7.649 1.00 92.75 92 ARG A CA 1
ATOM 755 C C . ARG A 1 92 ? -1.644 2.795 -8.814 1.00 92.75 92 ARG A C 1
ATOM 757 O O . ARG A 1 92 ? -2.192 3.121 -9.859 1.00 92.75 92 ARG A O 1
ATOM 764 N N . LYS A 1 93 ? -0.340 2.945 -8.602 1.00 91.00 93 LYS A N 1
ATOM 765 C CA . LYS A 1 93 ? 0.600 3.356 -9.650 1.00 91.00 93 LYS A CA 1
ATOM 766 C C . LYS A 1 93 ? 1.133 2.171 -10.446 1.00 91.00 93 LYS A C 1
ATOM 768 O O . LYS A 1 93 ? 1.666 2.387 -11.522 1.00 91.00 93 LYS A O 1
ATOM 773 N N . SER A 1 94 ? 0.976 0.964 -9.912 1.00 92.38 94 SER A N 1
ATOM 774 C CA . SER A 1 94 ? 1.609 -0.244 -10.429 1.00 92.38 94 SER A CA 1
ATOM 775 C C . SER A 1 94 ? 0.648 -1.015 -11.314 1.00 92.38 94 SER A C 1
ATOM 777 O O . SER A 1 94 ? -0.521 -1.203 -10.960 1.00 92.38 94 SER A O 1
ATOM 779 N N . LYS A 1 95 ? 1.150 -1.511 -12.437 1.00 89.88 95 LYS A N 1
ATOM 780 C CA . LYS A 1 95 ? 0.421 -2.410 -13.334 1.00 89.88 95 LYS A CA 1
ATOM 781 C C . LYS A 1 95 ? 0.555 -3.876 -12.933 1.00 89.88 95 LYS A C 1
ATOM 783 O O . LYS A 1 95 ? -0.288 -4.678 -13.310 1.00 89.88 95 LYS A O 1
ATOM 788 N N . ASN A 1 96 ? 1.595 -4.214 -12.176 1.00 91.44 96 ASN A N 1
ATOM 789 C CA . ASN A 1 96 ? 1.906 -5.570 -11.736 1.00 91.44 96 ASN A CA 1
ATOM 790 C C . ASN A 1 96 ? 2.593 -5.554 -10.347 1.00 91.44 96 ASN A C 1
ATOM 792 O O . ASN A 1 96 ? 2.932 -4.478 -9.833 1.00 91.44 96 ASN A O 1
ATOM 796 N N . PRO A 1 97 ? 2.749 -6.723 -9.695 1.00 93.38 97 PRO A N 1
ATOM 797 C CA . PRO A 1 97 ? 3.458 -6.851 -8.421 1.00 93.38 97 PRO A CA 1
ATOM 798 C C . PRO A 1 97 ? 4.904 -6.342 -8.423 1.00 93.38 97 PRO A C 1
ATOM 800 O O . PRO A 1 97 ? 5.371 -5.848 -7.397 1.00 93.38 97 PRO A O 1
ATOM 803 N N . GLU A 1 98 ? 5.608 -6.466 -9.544 1.00 93.88 98 GLU A N 1
ATOM 804 C CA . GLU A 1 98 ? 7.008 -6.073 -9.695 1.00 93.88 98 GLU A CA 1
ATOM 805 C C . GLU A 1 98 ? 7.146 -4.548 -9.615 1.00 93.88 98 GLU A C 1
ATOM 807 O O . GLU A 1 98 ? 7.840 -4.041 -8.738 1.00 93.88 98 GLU A O 1
ATOM 812 N N . GLU A 1 99 ? 6.364 -3.806 -10.404 1.00 94.69 99 GLU A N 1
ATOM 813 C CA . GLU A 1 99 ? 6.285 -2.341 -10.333 1.00 94.69 99 GLU A CA 1
ATOM 814 C C . GLU A 1 99 ? 5.849 -1.869 -8.937 1.00 94.69 99 GLU A C 1
ATOM 816 O O . GLU A 1 99 ? 6.302 -0.837 -8.440 1.00 94.69 99 GLU A O 1
ATOM 821 N N . PHE A 1 100 ? 4.977 -2.628 -8.265 1.00 95.19 100 PHE A N 1
ATOM 822 C CA . PHE A 1 100 ? 4.571 -2.329 -6.893 1.00 95.19 100 PHE A CA 1
ATOM 823 C C . PHE A 1 100 ? 5.728 -2.428 -5.908 1.00 95.19 100 PHE A C 1
ATOM 825 O O . PHE A 1 100 ? 5.859 -1.557 -5.039 1.00 95.19 100 PHE A O 1
ATOM 832 N N . LYS A 1 101 ? 6.562 -3.459 -6.051 1.00 94.06 101 LYS A N 1
ATOM 833 C CA . LYS A 1 101 ? 7.791 -3.613 -5.278 1.00 94.06 101 LYS A CA 1
ATOM 834 C C . LYS A 1 101 ? 8.742 -2.454 -5.555 1.00 94.06 101 LYS A C 1
ATOM 836 O O . LYS A 1 101 ? 9.208 -1.832 -4.603 1.00 94.06 101 LYS A O 1
ATOM 841 N N . ASP A 1 102 ? 8.949 -2.110 -6.821 1.00 94.50 102 ASP A N 1
ATOM 842 C CA . ASP A 1 102 ? 9.847 -1.026 -7.221 1.00 94.50 102 ASP A CA 1
ATOM 843 C C . ASP A 1 102 ? 9.401 0.311 -6.618 1.00 94.50 102 ASP A C 1
ATOM 845 O O . ASP A 1 102 ? 10.174 0.966 -5.923 1.00 94.50 102 ASP A O 1
ATOM 849 N N . TYR A 1 103 ? 8.115 0.665 -6.722 1.00 94.25 103 TYR A N 1
ATOM 850 C CA . TYR A 1 103 ? 7.593 1.887 -6.100 1.00 94.25 103 TYR A CA 1
ATOM 851 C C . TYR A 1 103 ? 7.696 1.900 -4.570 1.00 94.25 103 TYR A C 1
ATOM 853 O O . TYR A 1 103 ? 7.770 2.978 -3.968 1.00 94.25 103 TYR A O 1
ATOM 861 N N . LEU A 1 104 ? 7.642 0.737 -3.915 1.00 92.19 104 LEU A N 1
ATOM 862 C CA . LEU A 1 104 ? 7.888 0.648 -2.478 1.00 92.19 104 LEU A CA 1
ATOM 863 C C . LEU A 1 104 ? 9.354 0.928 -2.160 1.00 92.19 104 LEU A C 1
ATOM 865 O O . LEU A 1 104 ? 9.622 1.779 -1.311 1.00 92.19 104 LEU A O 1
ATOM 869 N N . LEU A 1 105 ? 10.282 0.274 -2.853 1.00 91.44 105 LEU A N 1
ATOM 870 C CA . LEU A 1 105 ? 11.718 0.442 -2.635 1.00 91.44 105 LEU A CA 1
ATOM 871 C C . LEU A 1 105 ? 12.190 1.860 -2.977 1.00 91.44 105 LEU A C 1
ATOM 873 O O . LEU A 1 105 ? 12.934 2.449 -2.198 1.00 91.44 105 LEU A O 1
ATOM 877 N N . ASP A 1 1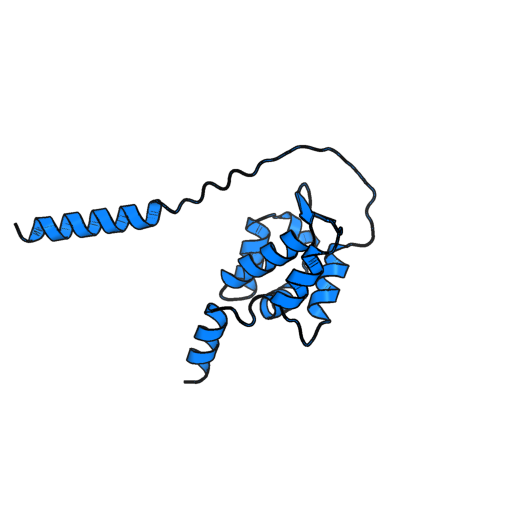06 ? 11.655 2.461 -4.039 1.00 92.38 106 ASP A N 1
ATOM 878 C CA . ASP A 1 106 ? 11.881 3.868 -4.386 1.00 92.38 106 ASP A CA 1
ATOM 879 C C . ASP A 1 106 ? 11.419 4.823 -3.276 1.00 92.38 106 ASP A C 1
ATOM 881 O O . ASP A 1 106 ? 11.973 5.907 -3.089 1.00 92.38 106 ASP A O 1
ATOM 885 N N . SER A 1 107 ? 10.374 4.448 -2.530 1.00 89.38 107 SER A N 1
ATOM 886 C CA . SER A 1 107 ? 9.867 5.265 -1.423 1.00 89.38 107 SER A CA 1
ATOM 887 C C . SER A 1 107 ? 10.714 5.143 -0.154 1.00 89.38 107 SER A C 1
ATOM 889 O O . SER A 1 107 ? 10.854 6.122 0.586 1.00 89.38 107 SER A O 1
ATOM 891 N N . ASN A 1 108 ? 11.258 3.952 0.104 1.00 89.62 108 ASN A N 1
ATOM 892 C CA . ASN A 1 108 ? 12.224 3.672 1.158 1.00 89.62 108 ASN A CA 1
ATOM 893 C C . ASN A 1 108 ? 12.884 2.298 0.891 1.00 89.62 108 ASN A C 1
ATOM 895 O O . ASN A 1 108 ? 12.205 1.277 1.037 1.00 89.62 108 ASN A O 1
ATOM 899 N N . PRO A 1 109 ? 14.189 2.234 0.566 1.00 89.94 109 PRO A N 1
ATOM 900 C CA . PRO A 1 109 ? 14.874 0.973 0.256 1.00 89.94 109 PRO A CA 1
ATOM 901 C C . PRO A 1 109 ? 14.799 -0.070 1.379 1.00 89.94 109 PRO A C 1
ATOM 903 O O . PRO A 1 109 ? 14.801 -1.275 1.126 1.00 89.94 109 PRO A O 1
ATOM 906 N N . GLU A 1 110 ? 14.647 0.390 2.623 1.00 89.38 110 GLU A N 1
ATOM 907 C CA . GLU A 1 110 ? 14.526 -0.447 3.820 1.00 89.38 110 GLU A CA 1
ATOM 908 C C . GLU A 1 110 ? 13.282 -1.338 3.809 1.00 89.38 110 GLU A C 1
ATOM 910 O O . GLU A 1 110 ? 13.240 -2.329 4.529 1.00 89.38 110 GLU A O 1
ATOM 915 N N . PHE A 1 111 ? 12.277 -1.047 2.974 1.00 88.19 111 PHE A N 1
ATOM 916 C CA . PHE A 1 111 ? 11.106 -1.912 2.811 1.00 88.19 111 PHE A CA 1
ATOM 917 C C . PHE A 1 111 ? 11.452 -3.334 2.347 1.00 88.19 111 PHE A C 1
ATOM 919 O O . PHE A 1 111 ? 10.699 -4.260 2.657 1.00 88.19 111 PHE A O 1
ATOM 926 N N . SER A 1 112 ? 12.596 -3.519 1.678 1.00 87.25 112 SER A N 1
ATOM 927 C CA . SER A 1 112 ? 13.126 -4.837 1.298 1.00 87.25 112 SER A CA 1
ATOM 928 C C . SER A 1 112 ? 13.322 -5.777 2.494 1.00 87.25 112 SER A C 1
ATOM 930 O O . SER A 1 112 ? 13.135 -6.982 2.359 1.00 87.25 112 SER A O 1
ATOM 932 N N . ASN A 1 113 ? 13.600 -5.234 3.684 1.00 86.12 113 ASN A N 1
ATOM 933 C CA . ASN A 1 113 ? 13.802 -6.008 4.912 1.00 86.12 113 ASN A CA 1
ATOM 934 C C . ASN A 1 113 ? 12.489 -6.504 5.548 1.00 86.12 113 ASN A C 1
ATOM 936 O O . ASN A 1 113 ? 12.512 -7.316 6.473 1.00 86.12 113 ASN A O 1
ATOM 940 N N . TYR A 1 114 ? 11.334 -6.008 5.091 1.00 83.56 114 TYR A N 1
ATOM 941 C CA . TYR A 1 114 ? 10.043 -6.228 5.753 1.00 83.56 114 TYR A CA 1
ATOM 942 C C . TYR A 1 114 ? 8.999 -6.909 4.872 1.00 83.56 114 TYR A C 1
ATOM 944 O O . TYR A 1 114 ? 8.122 -7.608 5.387 1.00 83.56 114 TYR A O 1
ATOM 952 N N . PHE A 1 115 ? 9.068 -6.703 3.559 1.00 82.81 115 PHE A N 1
ATOM 953 C CA . PHE A 1 115 ? 8.155 -7.312 2.603 1.00 82.81 115 PHE A CA 1
ATOM 954 C C . PHE A 1 115 ? 8.895 -8.370 1.796 1.00 82.81 115 PHE A C 1
ATOM 956 O O . PHE A 1 115 ? 9.719 -8.052 0.944 1.00 82.81 115 PHE A O 1
ATOM 963 N N . SER A 1 116 ? 8.589 -9.638 2.073 1.00 78.25 116 SER A N 1
ATOM 964 C CA . SER A 1 116 ? 9.133 -10.752 1.306 1.00 78.25 116 SER A CA 1
ATOM 965 C C . SER A 1 116 ? 8.584 -10.765 -0.121 1.00 78.25 116 SER A C 1
ATOM 967 O O . SER A 1 116 ? 7.471 -10.295 -0.396 1.00 78.25 116 SER A O 1
ATOM 969 N N . ASP A 1 117 ? 9.329 -11.402 -1.019 1.00 80.81 117 ASP A N 1
ATOM 970 C CA . ASP A 1 117 ? 8.891 -11.646 -2.397 1.00 80.81 117 ASP A CA 1
ATOM 971 C C . ASP A 1 117 ? 7.595 -12.463 -2.459 1.00 80.81 117 ASP A C 1
ATOM 973 O O . ASP A 1 117 ? 6.780 -12.263 -3.351 1.00 80.81 117 ASP A O 1
ATOM 977 N N . SER A 1 118 ? 7.339 -13.316 -1.463 1.00 81.75 118 SER A N 1
ATOM 978 C CA . SER A 1 118 ? 6.087 -14.071 -1.351 1.00 81.75 118 SER A CA 1
ATOM 979 C C . SER A 1 118 ? 4.891 -13.222 -0.897 1.00 81.75 118 SER A C 1
ATOM 981 O O . SER A 1 118 ? 3.760 -13.474 -1.311 1.00 81.75 118 SER A O 1
ATOM 983 N N . HIS A 1 119 ? 5.104 -12.207 -0.053 1.00 86.25 119 HIS A N 1
ATOM 984 C CA . HIS A 1 119 ? 4.032 -11.347 0.462 1.00 86.25 119 HIS A CA 1
ATOM 985 C C . HIS A 1 119 ? 3.656 -10.235 -0.515 1.00 86.25 119 HIS A C 1
ATOM 987 O O . HIS A 1 119 ? 2.499 -9.809 -0.560 1.00 86.25 119 HIS A O 1
ATOM 993 N N . THR A 1 120 ? 4.626 -9.758 -1.292 1.00 89.81 120 THR A N 1
ATOM 994 C CA . THR A 1 120 ? 4.487 -8.574 -2.145 1.00 89.81 120 THR A CA 1
ATOM 995 C C . THR A 1 120 ? 3.361 -8.705 -3.185 1.00 89.81 120 THR A C 1
ATOM 997 O O . THR A 1 120 ? 2.510 -7.810 -3.220 1.00 89.81 120 THR A O 1
ATOM 1000 N N . PRO A 1 121 ? 3.224 -9.818 -3.938 1.00 92.06 121 PRO A N 1
ATOM 1001 C CA . PRO A 1 121 ? 2.110 -10.008 -4.872 1.00 92.06 121 PRO A CA 1
ATOM 1002 C C . PRO A 1 121 ? 0.740 -10.041 -4.190 1.00 92.06 121 PRO A C 1
ATOM 1004 O O . PRO A 1 121 ? -0.234 -9.471 -4.687 1.00 92.06 121 PRO A O 1
ATOM 1007 N N . VAL A 1 122 ? 0.653 -10.658 -3.008 1.00 93.25 122 VAL A N 1
ATOM 1008 C CA . VAL A 1 122 ? -0.611 -10.741 -2.268 1.00 93.25 122 VAL A CA 1
ATOM 1009 C C . VAL A 1 122 ? -1.012 -9.364 -1.749 1.00 93.25 122 VAL A C 1
ATOM 1011 O O . VAL A 1 122 ? -2.159 -8.951 -1.925 1.00 93.25 122 VAL A O 1
ATOM 1014 N N . LEU A 1 123 ? -0.073 -8.610 -1.173 1.00 93.94 123 LEU A N 1
ATOM 1015 C CA . LEU A 1 123 ? -0.310 -7.231 -0.747 1.00 93.94 123 LEU A CA 1
ATOM 1016 C C . LEU A 1 123 ? -0.725 -6.349 -1.925 1.00 93.94 123 LEU A C 1
ATOM 1018 O O . LEU A 1 123 ? -1.710 -5.617 -1.801 1.00 93.94 123 LEU A O 1
ATOM 1022 N N . TYR A 1 124 ? -0.040 -6.463 -3.065 1.00 95.31 124 TYR A N 1
ATOM 1023 C CA . TYR A 1 124 ? -0.420 -5.774 -4.293 1.00 95.31 124 TYR A CA 1
ATOM 1024 C C . TYR A 1 124 ? -1.879 -6.061 -4.654 1.00 95.31 124 TYR A C 1
ATOM 1026 O O . TYR A 1 124 ? -2.668 -5.124 -4.739 1.00 95.31 124 TYR A O 1
ATOM 1034 N N . SER A 1 125 ? -2.281 -7.332 -4.759 1.00 93.38 125 SER A N 1
ATOM 1035 C CA . SER A 1 125 ? -3.658 -7.698 -5.128 1.00 93.38 125 SER A CA 1
ATOM 1036 C C . SER A 1 125 ? -4.705 -7.106 -4.168 1.00 93.38 125 SER A C 1
ATOM 1038 O O . SER A 1 125 ? -5.697 -6.504 -4.593 1.00 93.38 125 SER A O 1
ATOM 1040 N N . LYS A 1 126 ? -4.456 -7.178 -2.852 1.00 94.38 126 LYS A N 1
ATOM 1041 C CA . LYS A 1 126 ? -5.353 -6.662 -1.805 1.00 94.38 126 LYS A CA 1
ATOM 1042 C C . LYS A 1 126 ? -5.493 -5.144 -1.898 1.00 94.38 126 LYS A C 1
ATOM 1044 O O . LYS A 1 126 ? -6.598 -4.606 -1.790 1.00 94.38 126 LYS A O 1
ATOM 1049 N N . PHE A 1 127 ? -4.382 -4.442 -2.107 1.00 95.06 127 PHE A N 1
ATOM 1050 C CA . PHE A 1 127 ? -4.360 -2.987 -2.199 1.00 95.06 127 PHE A CA 1
ATOM 1051 C C . PHE A 1 127 ? -4.698 -2.450 -3.587 1.00 95.06 127 PHE A C 1
ATOM 1053 O O . PHE A 1 127 ? -5.078 -1.283 -3.659 1.00 95.06 127 PHE A O 1
ATOM 1060 N N . A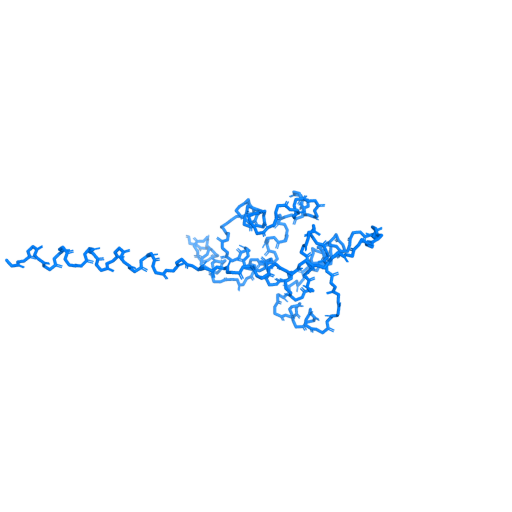SN A 1 128 ? -4.637 -3.239 -4.655 1.00 93.50 128 ASN A N 1
ATOM 1061 C CA . ASN A 1 128 ? -5.059 -2.820 -5.990 1.00 93.50 128 ASN A CA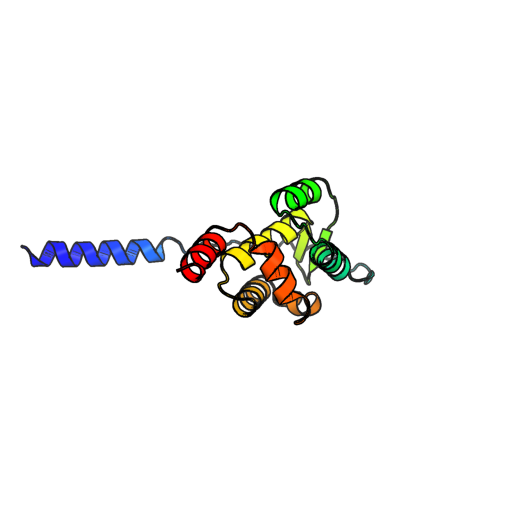 1
ATOM 1062 C C . ASN A 1 128 ? -6.561 -3.046 -6.226 1.00 93.50 128 ASN A C 1
ATOM 1064 O O . ASN A 1 128 ? -7.182 -2.339 -7.015 1.00 93.50 128 ASN A O 1
ATOM 1068 N N . LYS A 1 129 ? -7.204 -3.942 -5.471 1.00 88.62 129 LYS A N 1
ATOM 1069 C CA . LYS A 1 129 ? -8.644 -4.197 -5.607 1.00 88.62 129 LYS A CA 1
ATOM 1070 C C . LYS A 1 129 ? -9.489 -2.920 -5.484 1.00 88.62 129 LYS A C 1
ATOM 1072 O O . LYS A 1 129 ? -9.320 -2.113 -4.557 1.00 88.62 129 LYS A O 1
ATOM 1077 N N . GLY A 1 130 ? -10.420 -2.728 -6.419 1.00 80.06 130 GLY A N 1
ATOM 1078 C CA . GLY A 1 130 ? -11.303 -1.558 -6.464 1.00 80.06 130 GLY A CA 1
ATOM 1079 C C . GLY A 1 130 ? -10.567 -0.234 -6.702 1.00 80.06 130 GLY A C 1
ATOM 1080 O O . GLY A 1 130 ? -10.993 0.812 -6.201 1.00 80.06 130 GLY A O 1
ATOM 1081 N N . THR A 1 131 ? -9.395 -0.259 -7.341 1.00 81.69 131 THR A N 1
ATOM 1082 C CA . THR A 1 131 ? -8.825 0.925 -7.997 1.00 81.69 131 THR A CA 1
ATOM 1083 C C . THR A 1 131 ? -9.479 1.108 -9.365 1.00 81.69 131 THR A C 1
ATOM 1085 O O . THR A 1 131 ? -10.008 0.159 -9.934 1.00 81.69 131 THR A O 1
ATOM 1088 N N . LEU A 1 132 ? -9.454 2.337 -9.891 1.00 76.12 132 LEU A N 1
ATOM 1089 C CA . LEU A 1 132 ? -9.931 2.593 -11.252 1.00 76.12 132 LEU A CA 1
ATOM 1090 C C . LEU A 1 132 ? -9.104 1.809 -12.280 1.00 76.12 132 LEU A C 1
ATOM 1092 O O . LEU A 1 132 ? -9.674 1.284 -13.222 1.00 76.12 132 LEU A O 1
ATOM 1096 N N . ASN A 1 133 ? -7.793 1.675 -12.056 1.00 73.19 133 ASN A N 1
ATOM 1097 C CA . ASN A 1 133 ? -6.920 0.890 -12.927 1.00 73.19 133 ASN A CA 1
ATOM 1098 C C . ASN A 1 133 ? -7.356 -0.576 -12.974 1.00 73.19 133 ASN A C 1
ATOM 1100 O O . ASN A 1 133 ? -7.538 -1.094 -14.063 1.00 73.19 133 ASN A O 1
ATOM 1104 N N . GLN A 1 134 ? -7.601 -1.201 -11.814 1.00 76.50 134 GLN A N 1
ATOM 1105 C CA . GLN A 1 134 ? -8.101 -2.575 -11.776 1.00 76.50 134 GLN A CA 1
ATOM 1106 C C . GLN A 1 134 ? -9.444 -2.701 -12.497 1.00 76.50 134 GLN A C 1
ATOM 1108 O O . GLN A 1 134 ? -9.617 -3.615 -13.280 1.00 76.50 134 GLN A O 1
ATOM 1113 N N . TYR A 1 135 ? -10.363 -1.754 -12.290 1.00 77.00 135 TYR A N 1
ATOM 1114 C CA . TYR A 1 135 ? -11.655 -1.767 -12.979 1.00 77.00 135 TYR A CA 1
ATOM 1115 C C . TYR A 1 135 ? -11.518 -1.688 -14.508 1.00 77.00 135 TYR A C 1
ATOM 1117 O O . TYR A 1 135 ? -12.266 -2.341 -15.224 1.00 77.00 135 TYR A O 1
ATOM 1125 N N . VAL A 1 136 ? -10.570 -0.895 -15.016 1.00 77.06 136 VAL A N 1
ATOM 1126 C CA . VAL A 1 136 ? -10.285 -0.824 -16.457 1.00 77.06 136 VAL A CA 1
ATOM 1127 C C . VAL A 1 136 ? -9.678 -2.132 -16.960 1.00 77.06 136 VAL A C 1
ATOM 1129 O O . VAL A 1 136 ? -10.079 -2.592 -18.019 1.00 77.06 136 VAL A O 1
ATOM 1132 N N . THR A 1 137 ? -8.752 -2.736 -16.212 1.00 77.31 137 THR A N 1
ATOM 1133 C CA . THR A 1 137 ? -8.177 -4.047 -16.551 1.00 77.31 137 THR A CA 1
ATOM 1134 C C . THR A 1 137 ? -9.249 -5.134 -16.591 1.00 77.31 137 THR A C 1
ATOM 1136 O O . THR A 1 137 ? -9.371 -5.801 -17.608 1.00 77.31 137 THR A O 1
ATOM 1139 N N . ASP A 1 138 ? -10.090 -5.230 -15.556 1.00 80.00 138 ASP A N 1
ATOM 1140 C CA . ASP A 1 138 ? -11.188 -6.204 -15.485 1.00 80.00 138 ASP A CA 1
ATOM 1141 C C . ASP A 1 138 ? -12.130 -6.072 -16.701 1.00 80.00 138 ASP A C 1
ATOM 1143 O O . ASP A 1 138 ? -12.518 -7.063 -17.305 1.00 80.00 138 ASP A O 1
ATOM 1147 N N . LEU A 1 139 ? -12.451 -4.837 -17.114 1.00 80.12 139 LEU A N 1
ATOM 1148 C CA . LEU A 1 139 ? -13.277 -4.581 -18.301 1.00 80.12 139 LEU A CA 1
ATOM 1149 C C . LEU A 1 139 ? -12.616 -4.990 -19.623 1.00 80.12 139 LEU A C 1
ATOM 1151 O O . LEU A 1 139 ? -13.330 -5.287 -20.577 1.00 80.12 139 LEU A O 1
ATOM 1155 N N . MET A 1 140 ? -11.289 -4.913 -19.717 1.00 80.44 140 MET A N 1
ATOM 1156 C CA . MET A 1 140 ? -10.554 -5.292 -20.926 1.00 80.44 140 MET A CA 1
ATOM 1157 C C . MET A 1 140 ? -10.398 -6.808 -21.045 1.00 80.44 140 MET A C 1
ATOM 1159 O O . MET A 1 140 ? -10.376 -7.305 -22.164 1.00 80.44 140 MET A O 1
ATOM 1163 N N . ASP A 1 141 ? -10.291 -7.514 -19.918 1.00 77.81 141 ASP A N 1
ATOM 1164 C CA . ASP A 1 141 ? -10.123 -8.970 -19.882 1.00 77.81 141 ASP A CA 1
ATOM 1165 C C . ASP A 1 141 ? -11.448 -9.729 -20.123 1.00 77.81 141 ASP A C 1
ATOM 1167 O O . ASP A 1 141 ? -11.427 -10.880 -20.555 1.00 77.81 141 ASP A O 1
ATOM 1171 N N . ASP A 1 142 ? -12.597 -9.086 -19.876 1.00 74.94 142 ASP A N 1
ATOM 1172 C CA . ASP A 1 142 ? -13.946 -9.630 -20.119 1.00 74.94 142 ASP A CA 1
ATOM 1173 C C . ASP A 1 142 ? -14.421 -9.506 -21.595 1.00 74.94 142 ASP A C 1
ATOM 1175 O O . ASP A 1 142 ? -15.570 -9.844 -21.901 1.00 74.94 142 ASP A O 1
ATOM 1179 N N . TRP A 1 143 ? -13.577 -9.008 -22.509 1.00 54.22 143 TRP A N 1
ATOM 1180 C CA . TRP A 1 143 ? -13.865 -8.806 -23.944 1.00 54.22 143 TRP A CA 1
ATOM 1181 C C . TRP A 1 143 ? -13.108 -9.792 -24.839 1.00 54.22 14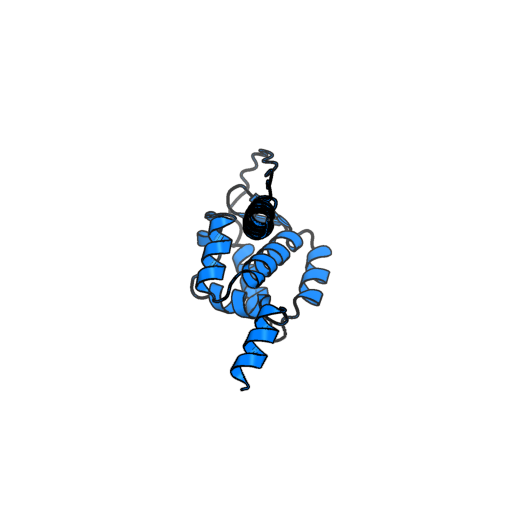3 TRP A C 1
ATOM 1183 O O . TRP A 1 143 ? -13.746 -10.325 -25.777 1.00 54.22 143 TRP A O 1
#